Protein AF-A0A7X6CG56-F1 (afdb_monomer)

Foldseek 3Di:
DVVQLVVCCVVPVPDDLVNSLVSCVVPDDPVNLQVLLVQCVVPPPVSLVVVDDPDPCSVSSVVSSVVSVPPD

Solvent-accessible surface area (backbone atoms only — not comparable to full-atom values): 4250 Å² total; per-residue (Å²): 107,70,66,54,55,55,53,45,40,75,79,38,73,80,62,48,72,67,54,51,53,50,49,49,54,74,74,44,56,70,68,59,50,52,51,53,18,51,46,28,71,74,49,42,70,62,33,51,56,75,75,46,65,102,47,98,52,43,68,59,51,50,53,55,50,52,52,50,52,65,61,126

Secondary structure (DSSP, 8-state):
-HHHHHHHHHH-TT--HHHHHHHHHHHS-HHHHHHHHHHHHHHHHHHHHHH--S-TTHHHHHHHHHHHHH--

Radius of gyration: 11.88 Å; Cα contacts (8 Å, |Δi|>4): 50; chains: 1; bounding box: 32×27×26 Å

Mean predicted aligned error: 3.78 Å

pLDDT: mean 87.87, std 5.95, range [53.5, 93.56]

Sequence (72 aa):
MQELLIQLEKSNPNATEAEKVAYVNDETPPDLKSRVASVVKVSGEAGMDAILDNSPYVSLAKAIIKAWSSLK

Structure (mmCIF, N/CA/C/O backbone):
data_AF-A0A7X6CG56-F1
#
_entry.id   AF-A0A7X6CG56-F1
#
loop_
_atom_site.group_PDB
_atom_site.id
_atom_site.type_symbol
_atom_site.label_atom_id
_atom_site.label_alt_id
_atom_site.label_comp_id
_atom_site.label_asym_id
_atom_site.label_entity_id
_atom_site.label_seq_id
_atom_site.pdbx_PDB_ins_code
_atom_site.Cartn_x
_atom_site.Cartn_y
_atom_site.Cartn_z
_atom_site.occupancy
_atom_site.B_iso_or_equiv
_atom_site.auth_seq_id
_atom_site.auth_comp_id
_atom_site.auth_asym_id
_atom_site.auth_atom_id
_atom_site.pdbx_PDB_model_num
ATOM 1 N N . MET A 1 1 ? -2.233 3.629 -4.854 1.00 84.56 1 MET A N 1
ATOM 2 C CA . MET A 1 1 ? -2.049 2.904 -3.571 1.00 84.56 1 MET A CA 1
ATOM 3 C C . MET A 1 1 ? -2.449 3.751 -2.373 1.00 84.56 1 MET A C 1
ATOM 5 O O . MET A 1 1 ? -3.369 3.354 -1.677 1.00 84.56 1 MET A O 1
ATOM 9 N N . GLN A 1 2 ? -1.803 4.895 -2.115 1.00 85.94 2 GLN A N 1
ATOM 10 C CA . GLN A 1 2 ? -2.140 5.723 -0.945 1.00 85.94 2 GLN A CA 1
ATOM 11 C C . GLN A 1 2 ? -3.596 6.210 -0.975 1.00 85.94 2 GLN A C 1
ATOM 13 O O . GLN A 1 2 ? -4.280 6.164 0.039 1.00 85.94 2 GLN A O 1
ATOM 18 N N . GLU A 1 3 ? -4.107 6.562 -2.155 1.00 88.44 3 GLU A N 1
ATOM 19 C CA . GLU A 1 3 ? -5.521 6.911 -2.336 1.00 88.44 3 GLU A CA 1
ATOM 20 C C . GLU A 1 3 ? -6.481 5.767 -1.984 1.00 88.44 3 GLU A C 1
ATOM 22 O O . GLU A 1 3 ? -7.525 6.025 -1.397 1.00 88.44 3 GLU A O 1
ATOM 27 N N . LEU A 1 4 ? -6.117 4.511 -2.267 1.00 91.06 4 LEU A N 1
ATOM 28 C CA . LEU A 1 4 ? -6.925 3.344 -1.893 1.00 91.06 4 LEU A CA 1
ATOM 29 C C . LEU A 1 4 ? -7.001 3.212 -0.366 1.00 91.06 4 LEU A C 1
ATOM 31 O O . LEU A 1 4 ? -8.068 2.977 0.188 1.00 91.06 4 LEU A O 1
ATOM 35 N N . LEU A 1 5 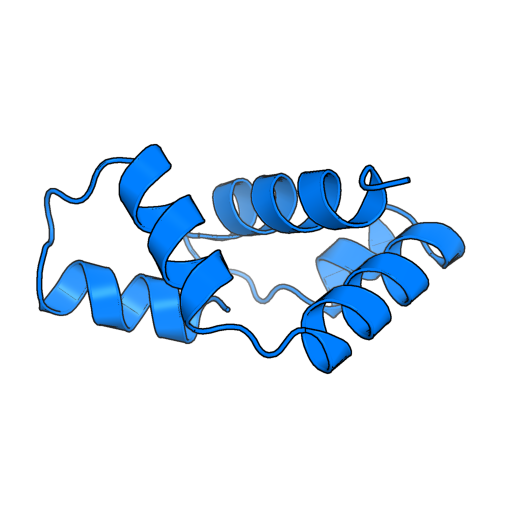? -5.889 3.442 0.334 1.00 90.25 5 LEU A N 1
ATOM 36 C CA . LEU A 1 5 ? -5.867 3.427 1.798 1.00 90.25 5 LEU A CA 1
ATOM 37 C C . LEU A 1 5 ? -6.718 4.561 2.392 1.00 90.25 5 LEU A C 1
ATOM 39 O O . LEU A 1 5 ? -7.478 4.320 3.325 1.00 90.25 5 LEU A O 1
ATOM 43 N N . ILE A 1 6 ? -6.675 5.760 1.799 1.00 90.31 6 ILE A N 1
ATOM 44 C CA . ILE A 1 6 ? -7.547 6.885 2.181 1.00 90.31 6 ILE A CA 1
ATOM 45 C C . ILE A 1 6 ? -9.025 6.542 1.952 1.00 90.31 6 ILE A C 1
ATOM 47 O O . ILE A 1 6 ? -9.880 6.888 2.766 1.00 90.31 6 ILE A O 1
ATOM 51 N N . GLN A 1 7 ? -9.350 5.895 0.832 1.00 92.25 7 GLN A N 1
ATOM 52 C CA . GLN A 1 7 ? -10.720 5.489 0.519 1.00 92.25 7 GLN A CA 1
ATOM 53 C C . GLN A 1 7 ? -11.235 4.441 1.506 1.00 92.25 7 GLN A C 1
ATOM 55 O O . GLN A 1 7 ? -12.351 4.586 2.007 1.00 92.25 7 GLN A O 1
ATOM 60 N N . LEU A 1 8 ? -10.413 3.444 1.838 1.00 91.81 8 LEU A N 1
ATOM 61 C CA . LEU A 1 8 ? -10.762 2.422 2.817 1.00 91.81 8 LEU A CA 1
ATOM 62 C C . LEU A 1 8 ? -10.974 3.013 4.210 1.00 91.81 8 LEU A C 1
ATOM 64 O O . LEU A 1 8 ? -11.922 2.634 4.881 1.00 91.81 8 LEU A O 1
ATOM 68 N N . GLU A 1 9 ? -10.156 3.968 4.652 1.00 90.19 9 GLU A N 1
ATOM 69 C CA . GLU A 1 9 ? -10.359 4.577 5.973 1.00 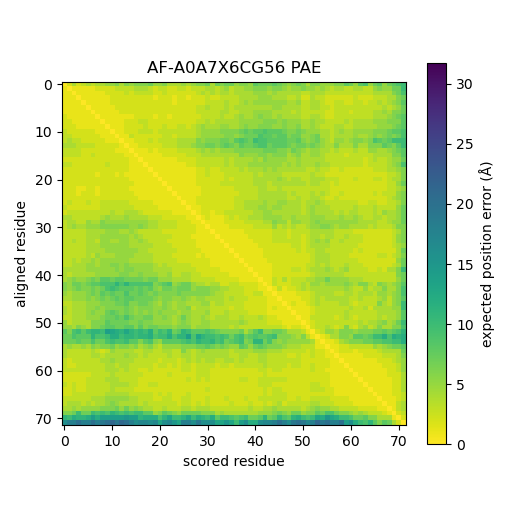90.19 9 GLU A CA 1
ATOM 70 C C . GLU A 1 9 ? -11.635 5.417 6.063 1.00 90.19 9 GLU A C 1
ATOM 72 O O . GLU A 1 9 ? -12.241 5.501 7.130 1.00 90.19 9 GLU A O 1
ATOM 77 N N . LYS A 1 10 ? -12.091 6.002 4.950 1.00 92.19 10 LYS A N 1
ATOM 78 C CA . LYS A 1 10 ? -13.376 6.717 4.914 1.00 92.19 10 LYS A CA 1
ATOM 79 C C . LYS A 1 10 ? -14.572 5.781 5.084 1.00 92.19 10 LYS A C 1
ATOM 81 O O . LYS A 1 10 ? -15.569 6.196 5.668 1.00 92.19 10 LYS A O 1
ATOM 86 N N . SER A 1 11 ? -14.500 4.558 4.556 1.00 92.81 11 SER A N 1
ATOM 87 C CA . SER A 1 11 ? -15.588 3.574 4.639 1.00 92.81 11 SER A CA 1
ATOM 88 C C . SER A 1 11 ? -15.479 2.661 5.863 1.00 92.81 11 SER A C 1
ATOM 90 O O . SER A 1 11 ? -16.497 2.269 6.428 1.00 92.81 11 SER A O 1
ATOM 92 N N . ASN A 1 12 ? -14.258 2.355 6.295 1.00 92.56 12 ASN A N 1
ATOM 93 C CA . ASN A 1 12 ? -13.933 1.528 7.447 1.00 92.56 12 ASN A CA 1
ATOM 94 C C . ASN A 1 12 ? -12.704 2.095 8.194 1.00 92.56 12 ASN A C 1
ATOM 96 O O . ASN A 1 12 ? -11.575 1.638 7.986 1.00 92.56 12 ASN A O 1
ATOM 100 N N . PRO A 1 13 ? -12.900 3.061 9.109 1.00 91.25 13 PRO A N 1
ATOM 101 C CA . PRO A 1 13 ? -11.800 3.670 9.862 1.00 91.25 13 PRO A CA 1
ATOM 102 C C . PRO A 1 13 ? -11.094 2.691 10.813 1.00 91.25 13 PRO A C 1
ATOM 104 O O . PRO A 1 13 ? -9.964 2.941 11.222 1.00 91.25 13 PRO A O 1
ATOM 107 N N . ASN A 1 14 ? -11.735 1.565 11.143 1.00 93.44 14 ASN A N 1
ATOM 108 C CA . ASN A 1 14 ? -11.192 0.534 12.027 1.00 93.44 14 ASN A CA 1
ATOM 109 C C . ASN A 1 14 ? -10.564 -0.638 11.256 1.00 93.44 14 ASN A C 1
ATOM 111 O O . ASN A 1 14 ? -10.273 -1.666 11.866 1.00 93.44 14 ASN A O 1
ATOM 115 N N . ALA A 1 15 ? -10.367 -0.502 9.937 1.00 90.56 15 ALA A N 1
ATOM 116 C CA . ALA A 1 15 ? -9.735 -1.533 9.126 1.00 90.56 15 ALA A CA 1
ATOM 117 C C . ALA A 1 15 ? -8.375 -1.922 9.721 1.00 90.56 15 ALA A C 1
ATOM 119 O O . ALA A 1 15 ? -7.501 -1.082 9.958 1.00 90.56 15 ALA A O 1
ATOM 120 N N . THR A 1 16 ? -8.196 -3.214 9.950 1.00 92.25 16 THR A N 1
ATOM 121 C CA . THR A 1 16 ? -6.935 -3.802 10.386 1.00 92.25 16 THR A CA 1
ATOM 122 C C . THR A 1 16 ? -5.885 -3.690 9.285 1.00 92.25 16 THR A C 1
ATOM 124 O O . THR A 1 16 ? -6.190 -3.508 8.106 1.00 92.25 16 THR A O 1
ATOM 127 N N . GLU A 1 17 ? -4.612 -3.835 9.648 1.00 87.88 17 GLU A N 1
ATOM 128 C CA . GLU A 1 17 ? -3.526 -3.821 8.665 1.00 87.88 17 GLU A CA 1
ATOM 129 C C . GLU A 1 17 ? -3.706 -4.906 7.591 1.00 87.88 17 GLU A C 1
ATOM 131 O O . GLU A 1 17 ? -3.510 -4.641 6.407 1.00 87.88 17 GLU A O 1
ATOM 136 N N . ALA A 1 18 ? -4.173 -6.097 7.981 1.00 89.56 18 ALA A N 1
ATOM 137 C CA . ALA A 1 18 ? -4.453 -7.191 7.057 1.00 89.56 18 ALA A CA 1
ATOM 138 C C . ALA A 1 18 ? -5.551 -6.834 6.040 1.00 89.56 18 ALA A C 1
ATOM 140 O O . ALA A 1 18 ? -5.391 -7.100 4.850 1.00 89.56 18 ALA A O 1
ATOM 141 N N . GLU A 1 19 ? -6.631 -6.183 6.480 1.00 92.25 19 GLU A N 1
ATOM 142 C CA . GLU A 1 19 ? -7.703 -5.715 5.591 1.00 92.25 19 GLU A CA 1
ATOM 143 C C . GLU A 1 19 ? -7.214 -4.614 4.647 1.00 92.25 19 GLU A C 1
ATOM 145 O O . GLU A 1 19 ? -7.537 -4.633 3.462 1.00 92.25 19 GLU A O 1
ATOM 150 N N . LYS A 1 20 ? -6.372 -3.693 5.134 1.00 91.62 20 LYS A N 1
ATOM 151 C CA . LYS A 1 20 ? -5.747 -2.660 4.295 1.00 91.62 20 LYS A CA 1
ATOM 152 C C . LYS A 1 20 ? -4.863 -3.272 3.205 1.00 91.62 20 LYS A C 1
ATOM 154 O O . LYS A 1 20 ? -4.921 -2.842 2.053 1.00 91.62 20 LYS A O 1
ATOM 159 N N . VAL A 1 21 ? -4.069 -4.289 3.548 1.00 91.31 21 VAL A N 1
ATOM 160 C CA . VAL A 1 21 ? -3.231 -5.026 2.589 1.00 91.31 21 VAL A CA 1
ATOM 161 C C . VAL A 1 21 ? -4.091 -5.770 1.568 1.00 91.31 21 VAL A C 1
ATOM 163 O O . VAL A 1 21 ? -3.809 -5.687 0.373 1.00 91.31 21 VAL A O 1
ATOM 166 N N . ALA A 1 22 ? -5.130 -6.481 2.016 1.00 91.81 22 ALA A N 1
ATOM 167 C CA . ALA A 1 22 ? -6.046 -7.206 1.136 1.00 91.81 22 ALA A CA 1
ATOM 168 C C . ALA A 1 22 ? -6.738 -6.254 0.152 1.00 91.81 22 ALA A C 1
ATOM 170 O O . ALA A 1 22 ? -6.656 -6.460 -1.053 1.00 91.81 22 ALA A O 1
ATOM 171 N N . TYR A 1 23 ? -7.284 -5.143 0.646 1.00 93.50 23 TYR A N 1
ATOM 172 C CA . TYR A 1 23 ? -7.950 -4.142 -0.181 1.00 93.50 23 TYR A CA 1
ATOM 173 C C . TYR A 1 23 ? -7.021 -3.532 -1.236 1.00 93.50 23 TYR A C 1
ATOM 175 O O . TYR A 1 23 ? -7.345 -3.502 -2.419 1.00 93.50 23 TYR A O 1
ATOM 183 N N . VAL A 1 24 ? -5.817 -3.096 -0.842 1.00 92.31 24 VAL A N 1
ATOM 184 C CA . VAL A 1 24 ? -4.838 -2.570 -1.807 1.00 92.31 24 VAL A CA 1
ATOM 185 C C . VAL A 1 24 ? -4.452 -3.634 -2.830 1.00 92.31 24 VAL A C 1
ATOM 187 O O . VAL A 1 24 ? -4.227 -3.304 -3.993 1.00 92.31 24 VAL A O 1
ATOM 190 N N . ASN A 1 25 ? -4.355 -4.900 -2.427 1.00 91.19 25 ASN A N 1
ATOM 191 C CA . ASN A 1 25 ? -4.078 -5.981 -3.358 1.00 91.19 25 ASN A CA 1
ATOM 192 C C . ASN A 1 25 ? -5.224 -6.195 -4.347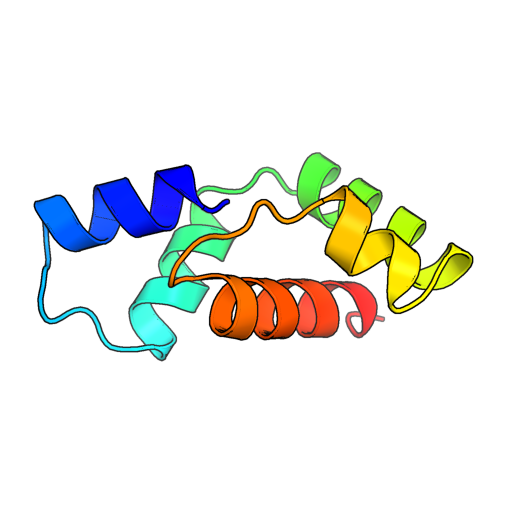 1.00 91.19 25 ASN A C 1
ATOM 194 O O . ASN A 1 25 ? -4.942 -6.333 -5.534 1.00 91.19 25 ASN A O 1
ATOM 198 N N . ASP A 1 26 ? -6.467 -6.218 -3.897 1.00 93.25 26 ASP A N 1
ATOM 199 C CA . ASP A 1 26 ? -7.608 -6.499 -4.768 1.00 93.25 26 ASP A CA 1
ATOM 200 C C . ASP A 1 26 ? -7.858 -5.351 -5.755 1.00 93.25 26 ASP A C 1
ATOM 202 O O . ASP A 1 26 ? -8.090 -5.587 -6.939 1.00 93.25 26 ASP A O 1
ATOM 206 N N . GLU A 1 27 ? -7.695 -4.109 -5.300 1.00 93.56 27 GLU A N 1
ATOM 207 C CA . GLU A 1 27 ? -7.947 -2.905 -6.100 1.00 93.56 27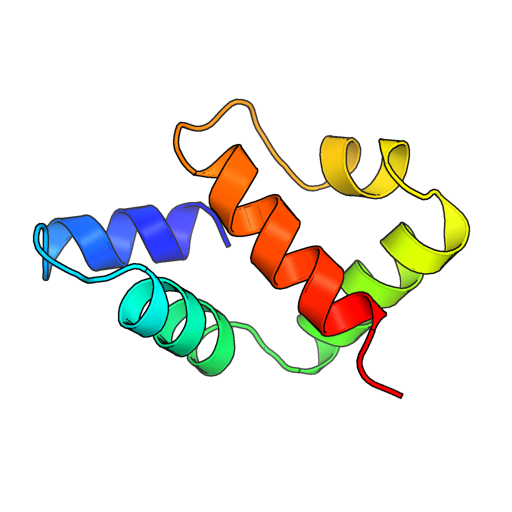 GLU A CA 1
ATOM 208 C C . GLU A 1 27 ? -6.754 -2.474 -6.971 1.00 93.56 27 GLU A C 1
ATOM 210 O O . GLU A 1 27 ? -6.898 -1.643 -7.869 1.00 93.56 27 GLU A O 1
ATOM 215 N N . THR A 1 28 ? -5.546 -2.998 -6.725 1.00 90.50 28 THR A N 1
ATOM 216 C CA . THR A 1 28 ? -4.380 -2.680 -7.568 1.00 90.50 28 THR A CA 1
ATOM 217 C C . THR A 1 28 ? -4.292 -3.655 -8.747 1.00 90.50 28 THR A C 1
ATOM 219 O O . THR A 1 28 ? -4.091 -4.853 -8.524 1.00 90.50 28 THR A O 1
ATOM 222 N N . PRO A 1 29 ? -4.308 -3.167 -10.002 1.00 91.31 29 PRO A N 1
ATOM 223 C CA . PRO A 1 29 ? -4.155 -4.014 -11.180 1.00 91.31 29 PRO A CA 1
ATOM 224 C C . PRO A 1 29 ? -2.854 -4.842 -11.159 1.00 91.31 29 PRO A C 1
ATOM 226 O O . PRO A 1 29 ? -1.800 -4.320 -10.767 1.00 91.31 29 PRO A O 1
ATOM 229 N N . PRO A 1 30 ? -2.872 -6.115 -11.602 1.00 88.44 30 PRO A N 1
ATOM 230 C CA . PRO A 1 30 ? -1.685 -6.974 -11.603 1.00 88.44 30 PRO A CA 1
ATOM 231 C C . PRO A 1 30 ? -0.486 -6.406 -12.379 1.00 88.44 30 PRO A C 1
ATOM 233 O O . PRO A 1 30 ? 0.659 -6.574 -11.953 1.00 88.44 30 PRO A O 1
ATOM 236 N N . ASP A 1 31 ? -0.726 -5.703 -13.491 1.00 90.44 31 ASP A N 1
ATOM 237 C CA . ASP A 1 31 ? 0.325 -5.063 -14.290 1.00 90.44 31 ASP A CA 1
ATOM 238 C C . ASP A 1 31 ? 1.036 -3.950 -13.505 1.00 90.44 31 ASP A C 1
ATOM 240 O O . ASP A 1 31 ? 2.267 -3.854 -13.525 1.00 90.44 31 ASP A O 1
ATOM 244 N N . LEU A 1 32 ? 0.279 -3.160 -12.738 1.00 88.62 32 LEU A N 1
ATOM 245 C CA . LEU A 1 32 ? 0.825 -2.098 -11.908 1.00 88.62 32 LEU A CA 1
ATOM 246 C C . LEU A 1 32 ? 1.665 -2.677 -10.765 1.00 88.62 32 LEU A C 1
ATOM 248 O O . LEU A 1 32 ? 2.770 -2.186 -10.525 1.00 88.62 32 LEU A O 1
ATOM 252 N N . LYS A 1 33 ? 1.206 -3.762 -10.120 1.00 88.94 33 LYS A N 1
ATOM 253 C CA . LYS A 1 33 ? 1.998 -4.480 -9.102 1.00 88.94 33 LYS A CA 1
ATOM 254 C C . LYS A 1 33 ? 3.340 -4.942 -9.665 1.00 88.94 33 LYS A C 1
ATOM 256 O O . LYS A 1 33 ? 4.374 -4.722 -9.037 1.00 88.94 33 LYS A O 1
ATOM 261 N N . SER A 1 34 ? 3.333 -5.538 -10.860 1.00 90.06 34 SER A N 1
ATOM 262 C CA . SER A 1 34 ? 4.546 -6.032 -11.525 1.00 90.06 34 SER A CA 1
ATOM 263 C C . SER A 1 34 ? 5.519 -4.903 -11.881 1.00 90.06 34 SER A C 1
ATOM 265 O O . SER A 1 34 ? 6.723 -5.013 -11.628 1.00 90.06 34 SER A O 1
ATOM 267 N N . ARG A 1 35 ? 5.011 -3.776 -12.399 1.00 89.00 35 ARG A N 1
ATOM 268 C CA . ARG A 1 35 ? 5.826 -2.590 -12.707 1.00 89.00 35 ARG A CA 1
ATOM 269 C C . ARG A 1 35 ? 6.472 -2.007 -11.454 1.00 89.00 35 ARG A C 1
ATOM 271 O O . ARG A 1 35 ? 7.679 -1.787 -11.447 1.00 89.00 35 ARG A O 1
ATOM 278 N N . VAL A 1 36 ? 5.692 -1.812 -10.391 1.00 88.75 36 VAL A N 1
ATOM 279 C CA . VAL A 1 36 ? 6.182 -1.299 -9.100 1.00 88.75 36 VAL A CA 1
ATOM 280 C C . VAL A 1 36 ? 7.229 -2.238 -8.501 1.00 88.75 36 VAL A C 1
ATOM 282 O O . VAL A 1 36 ? 8.311 -1.793 -8.123 1.00 88.75 36 VAL A O 1
ATOM 285 N N . ALA A 1 37 ? 6.954 -3.544 -8.483 1.00 89.75 37 ALA A N 1
ATOM 286 C CA . ALA A 1 37 ? 7.900 -4.551 -8.012 1.00 89.75 37 ALA A CA 1
ATOM 287 C C . ALA A 1 37 ? 9.209 -4.540 -8.818 1.00 89.75 37 ALA A C 1
ATOM 289 O O . ALA A 1 37 ? 10.284 -4.670 -8.237 1.00 89.75 37 ALA A O 1
ATOM 290 N N . SER A 1 38 ? 9.133 -4.358 -10.138 1.00 90.00 38 SER A N 1
ATOM 291 C CA . SER A 1 38 ? 10.309 -4.318 -11.016 1.00 90.00 38 SER A CA 1
ATOM 292 C C . SER A 1 38 ? 11.160 -3.072 -10.786 1.00 90.00 38 SER A C 1
ATOM 294 O O . SER A 1 38 ? 12.376 -3.189 -10.661 1.00 90.00 38 SER A O 1
ATOM 296 N N . VAL A 1 39 ? 10.533 -1.895 -10.664 1.00 89.75 39 VAL A N 1
ATOM 297 C CA . VAL A 1 39 ? 11.237 -0.647 -10.323 1.00 89.75 39 VAL A CA 1
ATOM 298 C C . VAL A 1 39 ? 11.992 -0.824 -9.010 1.00 89.75 39 VAL A C 1
ATOM 300 O O . VAL A 1 39 ? 13.195 -0.601 -8.959 1.00 89.75 39 VAL A O 1
ATOM 303 N N . VAL A 1 40 ? 11.324 -1.338 -7.978 1.00 89.88 40 VAL A N 1
ATOM 304 C CA . VAL A 1 40 ? 11.935 -1.541 -6.659 1.00 89.88 40 VAL A CA 1
ATOM 305 C C . VAL A 1 40 ? 13.035 -2.602 -6.666 1.00 89.88 40 VAL A C 1
ATOM 307 O O . VAL A 1 40 ? 14.044 -2.425 -5.988 1.00 89.88 40 VAL A O 1
ATOM 310 N N . LYS A 1 41 ? 12.908 -3.675 -7.457 1.00 87.94 41 LYS A N 1
ATOM 311 C CA . LYS A 1 41 ? 13.996 -4.653 -7.643 1.00 87.94 41 LYS A CA 1
ATOM 312 C C . LYS A 1 41 ? 15.258 -4.015 -8.231 1.00 87.94 41 LYS A C 1
ATOM 314 O O . LYS A 1 41 ? 16.354 -4.451 -7.900 1.00 87.94 41 LYS A O 1
ATOM 319 N N . VAL A 1 42 ? 15.109 -3.007 -9.092 1.00 90.25 42 VAL A N 1
ATOM 320 C CA . VAL A 1 42 ? 16.234 -2.328 -9.754 1.00 90.25 42 VAL A CA 1
ATOM 321 C C . VAL A 1 42 ? 16.821 -1.217 -8.884 1.00 90.25 42 VAL A C 1
ATOM 323 O O . VAL A 1 42 ? 18.038 -1.126 -8.755 1.00 90.25 42 VAL A O 1
ATOM 326 N N . SER A 1 43 ? 15.980 -0.367 -8.293 1.00 85.56 43 SER A N 1
ATOM 327 C CA . SER A 1 43 ? 16.421 0.853 -7.604 1.00 85.56 43 SER A CA 1
ATOM 328 C C . SER A 1 43 ? 16.352 0.782 -6.075 1.00 85.56 43 SER A C 1
ATOM 330 O O . SER A 1 43 ? 16.676 1.762 -5.404 1.00 85.56 43 SER A O 1
ATOM 332 N N . GLY A 1 44 ? 15.950 -0.357 -5.505 1.00 87.00 44 GLY A N 1
ATOM 333 C CA . GLY A 1 44 ? 15.921 -0.585 -4.062 1.00 87.00 44 GLY A CA 1
ATOM 334 C C . GLY A 1 44 ? 15.032 0.415 -3.319 1.00 87.00 44 GLY A C 1
ATOM 335 O O . GLY A 1 44 ? 13.915 0.720 -3.744 1.00 87.00 44 GLY A O 1
ATOM 336 N N . GLU A 1 45 ? 15.533 0.937 -2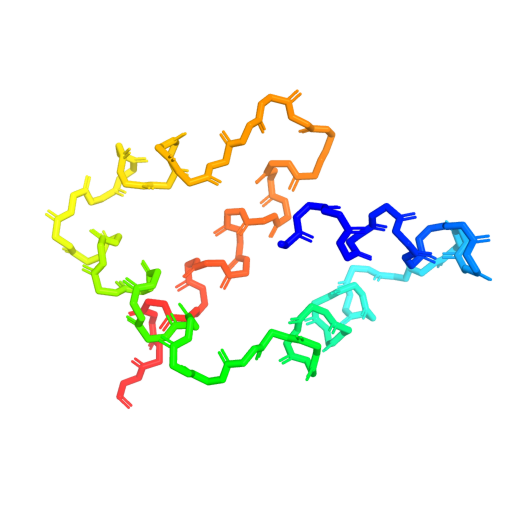.198 1.00 84.19 45 GLU A N 1
ATOM 337 C CA . GLU A 1 45 ? 14.805 1.887 -1.347 1.00 84.19 45 GLU A CA 1
ATOM 338 C C . GLU A 1 45 ? 14.485 3.205 -2.069 1.00 84.19 45 GLU A C 1
ATOM 340 O O . GLU A 1 45 ? 13.365 3.698 -1.956 1.00 84.19 45 GLU A O 1
ATOM 345 N N . ALA A 1 46 ? 15.382 3.691 -2.934 1.00 85.19 46 ALA A N 1
ATOM 346 C CA . ALA A 1 46 ? 15.128 4.879 -3.752 1.00 85.19 46 ALA A CA 1
ATOM 347 C C . ALA A 1 46 ? 13.943 4.689 -4.720 1.00 85.19 46 ALA A C 1
ATOM 349 O O . ALA A 1 46 ? 13.226 5.639 -5.023 1.00 85.19 46 ALA A O 1
ATOM 350 N N . GLY A 1 47 ? 13.696 3.456 -5.185 1.00 84.25 47 GLY A N 1
ATOM 351 C CA . GLY A 1 47 ? 12.490 3.127 -5.953 1.00 84.25 47 GLY A CA 1
ATOM 352 C C . GLY A 1 47 ? 11.213 3.199 -5.134 1.00 84.25 47 GLY A C 1
ATOM 353 O O . GLY A 1 47 ? 10.186 3.629 -5.645 1.00 84.25 47 GLY A O 1
ATOM 354 N N . MET A 1 48 ? 11.272 2.789 -3.866 1.00 85.69 48 MET A N 1
ATOM 355 C CA . MET A 1 48 ? 10.127 2.896 -2.965 1.00 85.69 48 MET A CA 1
ATOM 356 C C . MET A 1 48 ? 9.805 4.363 -2.689 1.00 85.69 48 MET A C 1
ATOM 358 O O . MET A 1 48 ? 8.645 4.748 -2.781 1.00 85.69 48 MET A O 1
ATOM 362 N N . ASP A 1 49 ? 10.817 5.185 -2.416 1.00 85.69 49 ASP A N 1
ATOM 363 C CA . ASP A 1 49 ? 10.622 6.609 -2.135 1.00 85.69 49 ASP A CA 1
ATOM 364 C C . ASP A 1 49 ? 10.142 7.385 -3.375 1.00 85.69 49 ASP A C 1
ATOM 366 O O . ASP A 1 49 ? 9.341 8.302 -3.248 1.00 85.69 49 ASP A O 1
ATOM 370 N N . ALA A 1 50 ? 10.536 6.979 -4.588 1.00 82.81 50 ALA A N 1
ATOM 371 C CA . ALA A 1 50 ? 10.025 7.572 -5.829 1.00 82.81 50 ALA A CA 1
ATOM 372 C C . ALA A 1 50 ? 8.544 7.249 -6.115 1.00 82.81 50 ALA A C 1
ATOM 374 O O . ALA A 1 50 ? 7.905 7.936 -6.910 1.00 82.81 50 ALA A O 1
ATOM 375 N N . ILE A 1 51 ? 8.008 6.182 -5.515 1.00 84.25 51 ILE A N 1
ATOM 376 C CA . ILE A 1 51 ? 6.618 5.729 -5.698 1.00 84.25 51 ILE A CA 1
ATOM 377 C C . ILE A 1 51 ? 5.707 6.262 -4.583 1.00 84.25 51 ILE A C 1
ATOM 379 O O . ILE A 1 51 ? 4.486 6.302 -4.744 1.00 84.25 51 ILE A O 1
ATOM 383 N N . LEU A 1 52 ? 6.282 6.624 -3.437 1.00 86.38 52 LEU A N 1
ATOM 384 C CA . LEU A 1 52 ? 5.548 6.945 -2.223 1.00 86.38 52 LEU A CA 1
ATOM 385 C C . LEU A 1 52 ? 5.694 8.421 -1.864 1.00 86.38 52 LEU A C 1
ATOM 387 O O . LE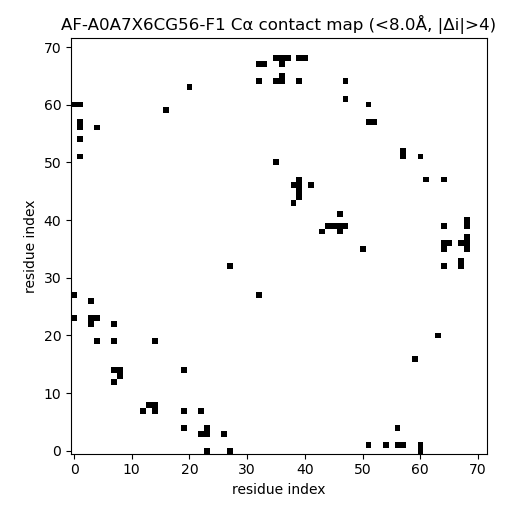U A 1 52 ? 6.771 8.877 -1.501 1.00 86.38 52 LEU A O 1
ATOM 391 N N . ASP A 1 53 ? 4.573 9.136 -1.850 1.00 77.81 53 ASP A N 1
ATOM 392 C CA . ASP A 1 53 ? 4.501 10.484 -1.286 1.00 77.81 53 ASP A CA 1
ATOM 393 C C . ASP A 1 53 ? 4.568 10.452 0.251 1.00 77.81 53 ASP A C 1
ATOM 395 O O . ASP A 1 53 ? 4.232 9.436 0.865 1.00 77.81 53 ASP A O 1
ATOM 399 N N . ASN A 1 54 ? 4.937 11.575 0.883 1.00 70.88 54 ASN A N 1
ATOM 400 C CA . ASN A 1 54 ? 4.986 11.758 2.344 1.00 70.88 54 ASN A CA 1
ATOM 401 C C . ASN A 1 54 ? 3.587 11.705 2.991 1.00 70.88 54 ASN A C 1
ATOM 403 O O . ASN A 1 54 ? 3.003 12.717 3.373 1.00 70.88 54 ASN A O 1
ATOM 407 N N . SER A 1 55 ? 3.058 10.494 3.112 1.00 80.31 55 SER A N 1
ATOM 408 C CA . SER A 1 55 ? 1.725 10.162 3.604 1.00 80.31 55 SER A CA 1
ATOM 409 C C . SER A 1 55 ? 1.805 9.336 4.894 1.00 80.31 55 SER A C 1
ATOM 411 O O . SER A 1 55 ? 2.768 8.584 5.075 1.00 80.31 55 SER A O 1
ATOM 413 N N . PRO A 1 56 ? 0.796 9.386 5.789 1.00 83.44 56 PRO A N 1
ATOM 414 C CA . PRO A 1 56 ? 0.751 8.520 6.975 1.00 83.44 56 PRO A CA 1
ATOM 415 C C . PRO A 1 56 ? 0.809 7.022 6.634 1.00 83.44 56 PRO A C 1
ATOM 417 O O . PRO A 1 56 ? 1.153 6.203 7.483 1.00 83.44 56 PRO A O 1
ATOM 420 N N . TYR A 1 57 ? 0.524 6.653 5.384 1.00 86.50 57 TYR A N 1
ATOM 421 C CA . TYR A 1 57 ? 0.553 5.269 4.927 1.00 86.50 57 TYR A CA 1
ATOM 422 C C . TYR A 1 57 ? 1.900 4.800 4.382 1.00 86.50 57 TYR A C 1
ATOM 424 O O . TYR A 1 57 ? 1.981 3.657 3.941 1.00 86.50 57 TYR A O 1
ATOM 432 N N . VAL A 1 58 ? 2.951 5.628 4.380 1.00 87.38 58 VAL A N 1
ATOM 433 C CA . VAL A 1 58 ? 4.247 5.269 3.772 1.00 87.38 58 VAL A CA 1
ATOM 434 C C . VAL A 1 58 ? 4.783 3.944 4.309 1.00 87.38 58 VAL A C 1
ATOM 436 O O . VAL A 1 58 ? 5.184 3.095 3.519 1.00 87.38 58 VAL A O 1
ATOM 439 N N . SER A 1 59 ? 4.738 3.711 5.623 1.00 89.00 59 SER A N 1
ATOM 440 C CA . SER A 1 59 ? 5.235 2.463 6.222 1.00 89.00 59 SER A CA 1
ATOM 441 C C . SER A 1 59 ? 4.470 1.230 5.732 1.00 89.00 59 SER A C 1
ATOM 443 O O . SER A 1 59 ? 5.080 0.237 5.334 1.00 89.00 59 SER A O 1
ATOM 445 N N . LEU A 1 60 ? 3.138 1.316 5.693 1.00 89.06 60 LEU A N 1
ATOM 446 C CA . LEU A 1 60 ? 2.275 0.239 5.210 1.00 89.06 60 LEU A CA 1
ATOM 447 C C . LEU A 1 60 ? 2.459 0.010 3.704 1.00 89.06 60 LEU A C 1
ATOM 449 O O . LEU A 1 60 ? 2.596 -1.120 3.242 1.00 89.06 60 LEU A O 1
ATOM 453 N N . ALA A 1 61 ? 2.537 1.091 2.935 1.00 88.75 61 ALA A N 1
ATOM 454 C CA . ALA A 1 61 ? 2.771 1.044 1.504 1.00 88.75 61 ALA A CA 1
ATOM 455 C C . ALA A 1 61 ? 4.141 0.423 1.169 1.00 88.75 61 ALA A C 1
ATOM 457 O O . ALA A 1 61 ? 4.225 -0.436 0.292 1.00 88.75 61 ALA A O 1
ATOM 458 N N . LYS A 1 62 ? 5.204 0.758 1.921 1.00 90.75 62 LYS A N 1
ATOM 459 C CA . LYS A 1 62 ? 6.523 0.105 1.812 1.00 90.75 62 LYS A CA 1
ATOM 460 C C . LYS A 1 62 ? 6.427 -1.399 2.082 1.00 90.75 62 LYS A C 1
ATOM 462 O O . LYS A 1 62 ? 7.035 -2.177 1.349 1.00 90.75 62 LYS A O 1
ATOM 467 N N . ALA A 1 63 ? 5.671 -1.822 3.098 1.00 90.56 63 ALA A N 1
ATOM 468 C CA . ALA A 1 63 ? 5.487 -3.240 3.412 1.00 90.56 63 ALA A CA 1
ATOM 469 C C . ALA A 1 63 ? 4.777 -4.002 2.276 1.00 90.56 63 ALA A C 1
ATOM 471 O O . ALA A 1 63 ? 5.256 -5.053 1.846 1.00 90.56 63 ALA A O 1
ATOM 472 N N . ILE A 1 64 ? 3.699 -3.434 1.725 1.00 90.31 64 ILE A N 1
ATOM 473 C CA . ILE A 1 64 ? 2.959 -4.007 0.587 1.00 90.31 64 ILE A CA 1
ATOM 474 C C . ILE A 1 64 ? 3.865 -4.143 -0.645 1.00 90.31 64 ILE A C 1
ATOM 476 O O . ILE A 1 64 ? 3.947 -5.209 -1.254 1.00 90.31 64 ILE A O 1
ATOM 480 N N . ILE A 1 65 ? 4.606 -3.086 -0.984 1.00 90.00 65 ILE A N 1
ATOM 481 C CA . ILE A 1 65 ? 5.519 -3.076 -2.134 1.00 90.00 65 ILE A CA 1
ATOM 482 C C . ILE A 1 65 ? 6.654 -4.098 -1.962 1.00 90.00 65 ILE A C 1
ATOM 484 O O . ILE A 1 65 ? 6.992 -4.817 -2.907 1.00 90.00 65 ILE A O 1
ATOM 488 N N . LYS A 1 66 ? 7.219 -4.220 -0.752 1.00 89.31 66 LYS A N 1
ATOM 489 C CA . LYS A 1 66 ? 8.220 -5.253 -0.435 1.00 89.31 66 LYS A CA 1
ATOM 490 C C . LYS A 1 66 ? 7.668 -6.658 -0.660 1.00 89.31 66 LYS A C 1
ATOM 492 O O . LYS A 1 66 ? 8.361 -7.480 -1.266 1.00 89.31 66 LYS A O 1
ATOM 497 N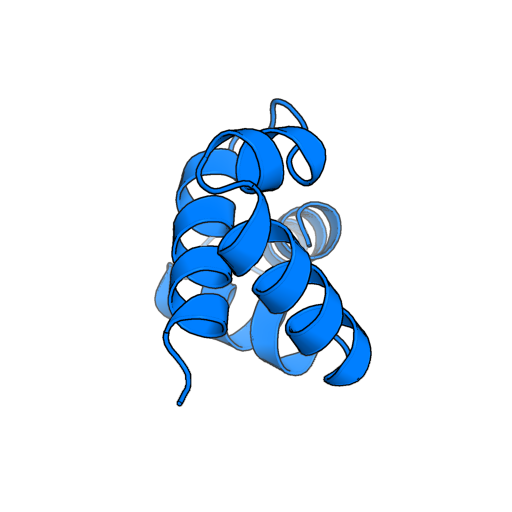 N . ALA A 1 67 ? 6.429 -6.918 -0.244 1.00 87.88 67 ALA A N 1
ATOM 498 C CA . ALA A 1 67 ? 5.775 -8.200 -0.479 1.00 87.88 67 ALA A CA 1
ATOM 499 C C . ALA A 1 67 ? 5.653 -8.502 -1.982 1.00 87.88 67 ALA A C 1
ATOM 501 O O . ALA A 1 67 ? 6.020 -9.592 -2.412 1.00 87.88 67 ALA A O 1
ATOM 502 N N . TRP A 1 68 ? 5.260 -7.524 -2.805 1.00 90.19 68 TRP A N 1
ATOM 503 C CA . TRP A 1 68 ? 5.193 -7.699 -4.263 1.00 90.19 68 TRP A CA 1
ATOM 504 C C . TRP A 1 68 ? 6.549 -7.979 -4.905 1.00 90.19 68 TRP A C 1
ATOM 506 O O . TRP A 1 68 ? 6.653 -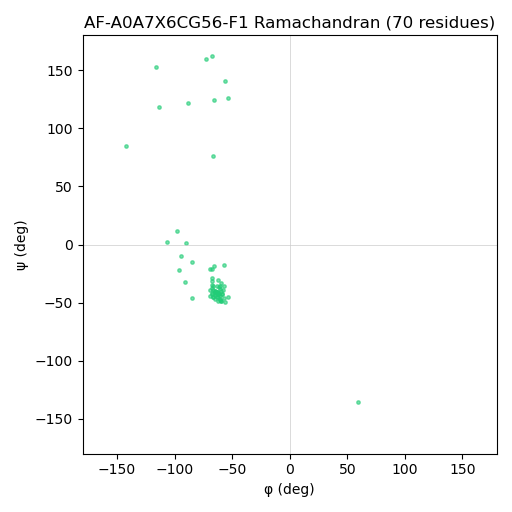8.832 -5.781 1.00 90.19 68 TRP A O 1
ATOM 516 N N . SER A 1 69 ? 7.604 -7.295 -4.454 1.00 84.12 69 SER A N 1
ATOM 517 C CA . SER A 1 69 ? 8.967 -7.540 -4.943 1.00 84.12 69 SER A CA 1
ATOM 518 C C . SER A 1 69 ? 9.515 -8.917 -4.542 1.00 84.12 69 SER A C 1
ATOM 520 O O . SER A 1 69 ? 10.420 -9.429 -5.198 1.00 84.12 69 SER A O 1
ATOM 522 N N . SER A 1 70 ? 8.942 -9.527 -3.502 1.00 82.88 70 SER A N 1
ATOM 523 C CA . SER A 1 70 ? 9.348 -10.831 -2.969 1.00 82.88 70 SER A CA 1
ATOM 524 C C . SER A 1 70 ? 8.534 -11.997 -3.542 1.00 82.88 70 SER A C 1
ATOM 526 O O . SER A 1 70 ? 8.906 -13.151 -3.331 1.00 82.88 70 SER A O 1
ATOM 528 N N . LEU A 1 71 ? 7.448 -11.717 -4.276 1.00 71.25 71 LEU A N 1
ATOM 529 C CA . LEU A 1 71 ? 6.731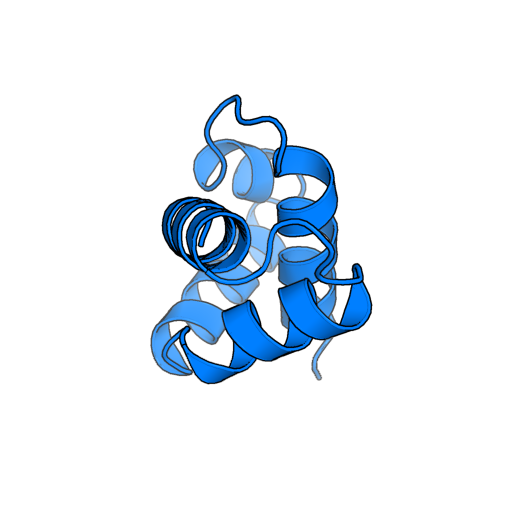 -12.729 -5.049 1.00 71.25 71 LEU A CA 1
ATOM 530 C C . LEU A 1 71 ? 7.653 -13.224 -6.174 1.00 71.25 71 LEU A C 1
ATOM 532 O O . LEU A 1 71 ? 8.227 -12.432 -6.933 1.00 71.25 71 LEU A O 1
ATOM 536 N N . LYS A 1 72 ? 7.855 -14.540 -6.186 1.00 53.50 72 LYS A N 1
ATOM 537 C CA . LYS A 1 72 ? 8.819 -15.254 -7.021 1.00 53.50 72 LYS A CA 1
ATOM 538 C C . LYS A 1 72 ? 8.189 -15.682 -8.337 1.00 53.50 72 LYS A C 1
ATOM 540 O O . LYS A 1 72 ? 7.037 -16.165 -8.285 1.00 53.50 72 LYS A O 1
#